Protein AF-A0A7V3RLI1-F1 (afdb_monomer_lite)

Structure (mmCIF, N/CA/C/O backbone):
data_AF-A0A7V3RLI1-F1
#
_entry.id   AF-A0A7V3RLI1-F1
#
loop_
_atom_site.group_PDB
_atom_site.id
_atom_site.type_symbol
_atom_site.label_atom_id
_atom_site.label_alt_id
_atom_site.label_comp_id
_atom_site.label_asym_id
_atom_site.label_entity_id
_atom_site.label_seq_id
_atom_site.pdbx_PDB_ins_code
_atom_site.Cartn_x
_atom_site.Cartn_y
_atom_site.Cartn_z
_atom_site.occupancy
_atom_site.B_iso_or_equiv
_atom_site.auth_seq_id
_atom_site.auth_comp_id
_atom_site.auth_asym_id
_atom_site.auth_atom_id
_atom_site.pdbx_PDB_model_num
ATOM 1 N N . MET A 1 1 ? -23.957 3.566 4.466 1.00 53.97 1 MET A N 1
ATOM 2 C CA . MET A 1 1 ? -22.902 3.024 3.589 1.00 53.97 1 MET A CA 1
ATOM 3 C C . MET A 1 1 ? -21.934 2.337 4.516 1.00 53.97 1 MET A C 1
ATOM 5 O O . MET A 1 1 ? -21.413 3.018 5.389 1.00 53.97 1 MET A O 1
ATOM 9 N N . ASP A 1 2 ? -21.788 1.023 4.391 1.00 80.75 2 ASP A N 1
ATOM 10 C CA . ASP A 1 2 ? -20.859 0.268 5.230 1.00 80.75 2 ASP A CA 1
ATOM 11 C C . ASP A 1 2 ? -19.423 0.532 4.779 1.00 80.75 2 ASP A C 1
ATOM 13 O O . ASP A 1 2 ? -19.153 0.717 3.587 1.00 80.75 2 ASP A O 1
ATOM 17 N N . PHE A 1 3 ? -18.512 0.610 5.744 1.00 84.69 3 PHE A N 1
ATOM 18 C CA . PHE A 1 3 ? -17.098 0.831 5.478 1.00 84.69 3 PHE A CA 1
ATOM 19 C C . PHE A 1 3 ? -16.443 -0.482 5.013 1.00 84.69 3 PHE A C 1
ATOM 21 O O . PHE A 1 3 ? -16.843 -1.553 5.474 1.00 84.69 3 PHE A O 1
ATOM 28 N N . PRO A 1 4 ? -15.459 -0.451 4.094 1.00 89.06 4 PRO A N 1
ATOM 29 C CA . PRO A 1 4 ? -14.807 -1.672 3.631 1.00 89.06 4 PRO A CA 1
ATOM 30 C C . PRO A 1 4 ? -14.028 -2.375 4.751 1.00 89.06 4 PRO A C 1
ATOM 32 O O . PRO A 1 4 ? -13.261 -1.745 5.471 1.00 89.06 4 PRO A O 1
ATOM 35 N N . GLU A 1 5 ? -14.131 -3.704 4.815 1.00 88.12 5 GLU A N 1
ATOM 36 C CA . GLU A 1 5 ? -13.363 -4.538 5.759 1.00 88.12 5 GLU A CA 1
ATOM 37 C C . GLU A 1 5 ? -11.853 -4.560 5.459 1.00 88.12 5 GLU A C 1
ATOM 39 O O . GLU A 1 5 ? -11.025 -4.813 6.339 1.00 88.12 5 GLU A O 1
ATOM 44 N N . LYS A 1 6 ? -11.475 -4.340 4.191 1.00 91.69 6 LYS A N 1
ATOM 45 C CA . LYS A 1 6 ? -10.087 -4.429 3.718 1.00 91.69 6 LYS A CA 1
ATOM 46 C C . LYS A 1 6 ? -9.752 -3.283 2.783 1.00 91.69 6 LYS A C 1
ATOM 48 O O . LYS A 1 6 ? -10.486 -3.019 1.832 1.00 91.69 6 LYS A O 1
ATOM 53 N N . ILE A 1 7 ? -8.598 -2.660 3.000 1.00 92.44 7 ILE A N 1
ATOM 54 C CA . ILE A 1 7 ? -8.117 -1.551 2.173 1.00 92.44 7 ILE A CA 1
ATOM 55 C C . ILE A 1 7 ? -6.731 -1.877 1.628 1.00 92.44 7 ILE A C 1
ATOM 57 O O . ILE A 1 7 ? -5.828 -2.235 2.377 1.00 92.44 7 ILE A O 1
ATOM 61 N N . SER A 1 8 ? -6.547 -1.727 0.314 1.00 91.62 8 SER A N 1
ATOM 62 C CA . SER A 1 8 ? -5.250 -1.890 -0.347 1.00 91.62 8 SER A CA 1
ATOM 63 C C . SER A 1 8 ? -4.768 -0.562 -0.921 1.00 91.62 8 SER A C 1
ATOM 65 O O . SER A 1 8 ? -5.362 -0.035 -1.861 1.00 91.62 8 SER A O 1
ATOM 67 N N . PHE A 1 9 ? -3.652 -0.049 -0.413 1.00 89.81 9 PHE A N 1
ATOM 68 C CA . PHE A 1 9 ? -3.030 1.182 -0.888 1.00 89.81 9 PHE A CA 1
ATOM 69 C C . PHE A 1 9 ? -1.916 0.899 -1.887 1.00 89.81 9 PHE A C 1
ATOM 71 O O . PHE A 1 9 ? -1.019 0.111 -1.609 1.00 89.81 9 PHE A O 1
ATOM 78 N N . THR A 1 10 ? -1.923 1.598 -3.023 1.00 87.25 10 THR A N 1
ATOM 79 C CA . THR A 1 10 ? -0.762 1.673 -3.922 1.00 87.25 10 THR A CA 1
ATOM 80 C C . THR A 1 10 ? 0.033 2.932 -3.593 1.00 87.25 10 THR A C 1
ATOM 82 O O . THR A 1 10 ? -0.344 4.026 -4.005 1.00 87.25 10 THR A O 1
ATOM 85 N N . ILE A 1 11 ? 1.108 2.795 -2.815 1.00 85.19 11 ILE A N 1
ATOM 86 C CA . ILE A 1 11 ? 1.870 3.946 -2.291 1.00 85.19 11 ILE A CA 1
ATOM 87 C C . ILE A 1 11 ? 2.814 4.520 -3.351 1.00 85.19 11 ILE A C 1
ATOM 89 O O . ILE A 1 11 ? 3.043 5.726 -3.432 1.00 85.19 11 ILE A O 1
ATOM 93 N N . THR A 1 12 ? 3.387 3.646 -4.170 1.00 82.38 12 THR A N 1
ATOM 94 C CA . THR A 1 12 ? 4.337 4.009 -5.217 1.00 82.38 12 THR A CA 1
ATOM 95 C C . THR A 1 12 ? 4.177 3.058 -6.387 1.00 82.38 12 THR A C 1
ATOM 97 O O . THR A 1 12 ? 3.886 1.884 -6.192 1.00 82.38 12 THR A O 1
ATOM 100 N N . ASN A 1 13 ? 4.402 3.545 -7.602 1.00 85.62 13 ASN A N 1
ATOM 101 C CA . ASN A 1 13 ? 4.571 2.674 -8.763 1.00 85.62 13 ASN A CA 1
ATOM 102 C C . ASN A 1 13 ? 6.052 2.396 -9.044 1.00 85.62 13 ASN A C 1
ATOM 104 O O . ASN A 1 13 ? 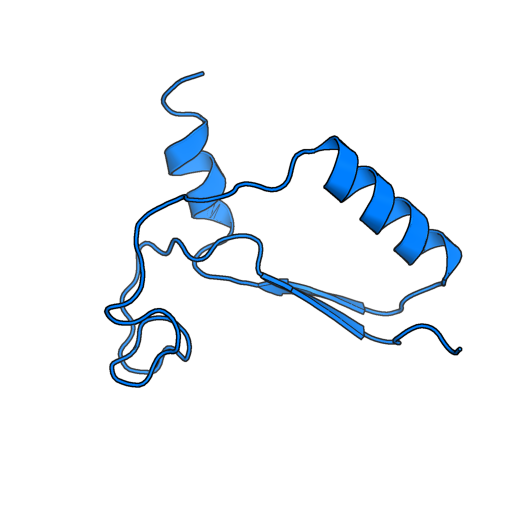6.354 1.594 -9.914 1.00 85.62 13 ASN A O 1
ATOM 108 N N . VAL A 1 14 ? 6.987 3.026 -8.325 1.00 82.56 14 VAL A N 1
ATOM 109 C CA . VAL A 1 14 ? 8.423 2.784 -8.510 1.00 82.56 14 VAL A CA 1
ATOM 110 C C . VAL A 1 14 ? 8.829 1.466 -7.885 1.00 82.56 14 VAL A C 1
ATOM 112 O O . VAL A 1 14 ? 8.497 1.189 -6.740 1.00 82.56 14 VAL A O 1
ATOM 115 N N . CYS A 1 15 ? 9.567 0.683 -8.661 1.00 83.56 15 CYS A N 1
ATOM 116 C CA . CYS A 1 15 ? 10.169 -0.574 -8.259 1.00 83.56 15 CYS A CA 1
ATOM 117 C C . CYS A 1 15 ? 11.563 -0.658 -8.887 1.00 83.56 15 CYS A C 1
ATOM 119 O O . CYS A 1 15 ? 11.754 -0.231 -10.031 1.00 83.56 15 CYS A O 1
ATOM 121 N N . ASN A 1 16 ? 12.528 -1.212 -8.170 1.00 84.12 16 ASN A N 1
ATOM 122 C CA . ASN A 1 16 ? 13.853 -1.578 -8.666 1.00 84.12 16 ASN A CA 1
ATOM 123 C C . ASN A 1 16 ? 13.839 -2.833 -9.554 1.00 84.12 16 ASN A C 1
ATOM 125 O O . ASN A 1 16 ? 14.776 -3.042 -10.322 1.00 84.12 16 ASN A O 1
ATOM 129 N N . LEU A 1 17 ? 12.789 -3.653 -9.481 1.00 84.62 17 LEU A N 1
ATOM 130 C CA . LEU A 1 17 ? 12.645 -4.877 -10.267 1.00 84.62 17 LEU A CA 1
ATOM 131 C C . LEU A 1 17 ? 11.704 -4.687 -11.468 1.00 84.62 17 LEU A C 1
ATOM 133 O O . LEU A 1 17 ? 10.822 -3.825 -11.489 1.00 84.62 17 LEU A O 1
ATOM 137 N N . ARG A 1 18 ? 11.897 -5.513 -12.502 1.00 85.88 18 ARG A N 1
ATOM 138 C CA . ARG A 1 18 ? 11.046 -5.601 -13.705 1.00 85.88 18 ARG A CA 1
ATOM 139 C C . ARG A 1 18 ? 10.658 -7.056 -13.951 1.00 85.88 18 ARG A C 1
ATOM 141 O O . ARG A 1 18 ? 11.016 -7.658 -14.958 1.00 85.88 18 ARG A O 1
ATOM 148 N N . CYS A 1 19 ? 9.997 -7.654 -12.964 1.00 86.94 19 CYS A N 1
ATOM 149 C CA . CYS A 1 19 ? 9.625 -9.063 -13.024 1.00 86.94 19 CYS A CA 1
ATOM 150 C C . CYS A 1 19 ? 8.609 -9.296 -14.151 1.00 86.94 19 CYS A C 1
ATOM 152 O O . CYS A 1 19 ? 7.587 -8.613 -14.201 1.00 86.94 19 CYS A O 1
ATOM 154 N N . LYS A 1 20 ? 8.844 -10.303 -15.004 1.00 87.94 20 LYS A N 1
ATOM 155 C CA . LYS A 1 20 ? 7.938 -10.648 -16.117 1.00 87.94 20 LYS A CA 1
ATOM 156 C C . LYS A 1 20 ? 6.514 -10.961 -15.653 1.00 87.94 20 LYS A C 1
ATOM 158 O O . LYS A 1 20 ? 5.556 -10.548 -16.288 1.00 87.94 20 LYS A O 1
ATOM 163 N N . MET A 1 21 ? 6.395 -11.617 -14.499 1.00 89.56 21 MET A N 1
ATOM 164 C CA . MET A 1 21 ? 5.119 -12.018 -13.892 1.00 89.56 21 MET A CA 1
ATOM 165 C C . MET A 1 21 ? 4.422 -10.872 -13.128 1.00 89.56 21 MET A C 1
ATOM 167 O O . MET A 1 21 ? 3.425 -11.101 -12.448 1.00 89.56 21 MET A O 1
ATOM 171 N N . CYS A 1 22 ? 4.978 -9.654 -13.127 1.00 88.94 22 CYS A N 1
ATOM 172 C CA . CYS A 1 22 ? 4.461 -8.559 -12.312 1.00 88.94 22 CYS A CA 1
ATOM 173 C C . CYS A 1 22 ? 3.199 -7.957 -12.934 1.00 88.94 22 CYS A C 1
ATOM 175 O O . CYS A 1 22 ? 3.244 -7.428 -14.039 1.00 88.94 22 CYS A O 1
ATOM 177 N N . GLY A 1 23 ? 2.104 -7.904 -12.174 1.00 86.38 23 GLY A N 1
ATOM 178 C CA . GLY A 1 23 ? 0.876 -7.235 -12.617 1.00 86.38 23 GLY A CA 1
ATOM 179 C C . GLY A 1 23 ? 1.013 -5.719 -12.833 1.00 86.38 23 GLY A C 1
ATOM 180 O O . GLY A 1 23 ? 0.137 -5.114 -13.439 1.00 86.38 23 GLY A O 1
ATOM 181 N N . GLN A 1 24 ? 2.097 -5.089 -12.363 1.00 87.31 24 GLN A N 1
ATOM 182 C CA . GLN A 1 24 ? 2.374 -3.665 -12.596 1.00 87.31 24 GLN A CA 1
ATOM 183 C C . GLN A 1 24 ? 3.334 -3.452 -13.768 1.00 87.31 24 GLN A C 1
ATOM 185 O O . GLN A 1 24 ? 3.020 -2.716 -14.699 1.00 87.31 24 GLN A O 1
ATOM 190 N N . TRP A 1 25 ? 4.503 -4.093 -13.697 1.00 86.56 25 TRP A N 1
ATOM 191 C CA . TRP A 1 25 ? 5.657 -3.843 -14.565 1.00 86.56 25 TRP A CA 1
ATOM 192 C C . TRP A 1 25 ? 5.944 -4.953 -15.577 1.00 86.56 25 TRP A C 1
ATOM 194 O O . TRP A 1 25 ? 6.845 -4.785 -16.397 1.00 86.56 25 TRP A O 1
ATOM 204 N N . GLY A 1 26 ? 5.240 -6.083 -15.494 1.00 86.88 26 GLY A N 1
ATOM 205 C CA . GLY A 1 26 ? 5.327 -7.155 -16.481 1.00 86.88 26 GLY A CA 1
ATOM 206 C C . GLY A 1 26 ? 4.822 -6.692 -17.845 1.00 86.88 26 GLY A C 1
ATOM 207 O O . GLY A 1 26 ? 4.309 -5.585 -17.982 1.00 86.88 26 GLY A O 1
ATOM 208 N N . GLU A 1 27 ? 4.958 -7.540 -18.860 1.00 85.69 27 GLU A N 1
ATOM 209 C CA . GLU A 1 27 ? 4.626 -7.188 -20.252 1.00 85.69 27 GLU A CA 1
ATOM 210 C C . GLU A 1 27 ? 3.153 -6.764 -20.413 1.00 85.69 27 GLU A C 1
ATOM 212 O O . GLU A 1 27 ? 2.857 -5.810 -21.128 1.00 85.69 27 GLU A O 1
ATOM 217 N N . GLU A 1 28 ? 2.251 -7.396 -19.658 1.00 86.25 28 GLU A N 1
ATOM 218 C CA . GLU A 1 28 ? 0.818 -7.065 -19.592 1.00 86.25 28 GLU A CA 1
ATOM 219 C C . GLU A 1 28 ? 0.458 -6.177 -18.383 1.00 86.25 28 GLU A C 1
ATOM 221 O O . GLU A 1 28 ? -0.711 -5.980 -18.050 1.00 86.25 28 GLU A O 1
ATOM 226 N N . GLY A 1 29 ? 1.463 -5.655 -17.678 1.00 85.69 29 GLY A N 1
ATOM 227 C CA . GLY A 1 29 ? 1.273 -4.895 -16.452 1.00 85.69 29 GLY A CA 1
ATOM 228 C C . GLY A 1 29 ? 0.653 -3.517 -16.696 1.00 85.69 29 GLY A C 1
ATOM 229 O O . GLY A 1 29 ? 0.962 -2.829 -17.668 1.00 85.69 29 GLY A O 1
ATOM 230 N N . TYR A 1 30 ? -0.195 -3.048 -15.777 1.00 85.94 30 TYR A N 1
ATOM 231 C CA . TYR A 1 30 ? -0.944 -1.796 -15.975 1.00 85.94 30 TYR A CA 1
ATOM 232 C C . TYR A 1 30 ? -0.078 -0.520 -15.960 1.00 85.94 30 TYR A C 1
ATOM 234 O O . TYR A 1 30 ? -0.538 0.542 -16.389 1.00 85.94 30 TYR A O 1
ATOM 242 N N . VAL A 1 31 ? 1.166 -0.606 -15.474 1.00 85.06 31 VAL A N 1
ATOM 243 C CA . VAL A 1 31 ? 2.153 0.489 -15.458 1.00 85.06 31 VAL A CA 1
ATOM 244 C C . VAL A 1 31 ? 3.106 0.408 -16.662 1.00 85.06 31 VAL A C 1
ATOM 246 O O . VAL A 1 31 ? 3.746 1.408 -17.009 1.00 85.06 31 VAL A O 1
ATOM 249 N N . ALA A 1 32 ? 3.185 -0.743 -17.337 1.00 82.88 32 ALA A N 1
ATOM 250 C CA . ALA A 1 32 ? 4.092 -0.970 -18.456 1.00 82.88 32 ALA A CA 1
ATOM 251 C C . ALA A 1 32 ? 3.843 0.030 -19.599 1.00 82.88 32 ALA A C 1
ATOM 253 O O . ALA A 1 32 ? 2.709 0.280 -20.005 1.00 82.88 32 ALA A O 1
ATOM 254 N N . GLY A 1 33 ? 4.913 0.679 -20.072 1.00 75.88 33 GLY A N 1
ATOM 255 C CA . GLY A 1 33 ? 4.862 1.689 -21.142 1.00 75.88 33 GLY A CA 1
ATOM 256 C C . GLY A 1 33 ? 4.145 3.004 -20.794 1.00 75.88 33 GLY A C 1
ATOM 257 O O . GLY A 1 33 ? 4.188 3.944 -21.582 1.00 75.88 33 GLY A O 1
ATOM 258 N N . LYS A 1 34 ? 3.509 3.104 -19.618 1.00 78.19 34 LYS A N 1
ATOM 259 C CA . LYS A 1 34 ? 2.705 4.264 -19.188 1.00 78.19 34 LYS A CA 1
ATOM 260 C C . LYS A 1 34 ? 3.333 5.044 -18.036 1.00 78.19 34 LYS A C 1
ATOM 262 O O . LYS A 1 34 ? 2.839 6.110 -17.673 1.00 78.19 34 LYS A O 1
ATOM 267 N N . PHE A 1 35 ? 4.410 4.533 -17.443 1.00 74.25 35 PHE A N 1
ATOM 268 C CA . PHE A 1 35 ? 5.080 5.202 -16.337 1.00 74.25 35 PHE A CA 1
ATOM 269 C C . PHE A 1 35 ? 5.796 6.475 -16.798 1.00 74.25 35 PHE A C 1
ATOM 271 O O . PHE A 1 35 ? 6.807 6.419 -17.489 1.00 74.25 35 PHE A O 1
ATOM 278 N N . GLN A 1 36 ? 5.293 7.631 -16.366 1.00 68.56 36 GLN A N 1
ATOM 279 C CA . GLN A 1 36 ? 5.858 8.947 -16.690 1.00 68.56 36 GLN A CA 1
ATOM 280 C C . GLN A 1 36 ? 6.609 9.577 -15.499 1.00 68.56 36 GLN A C 1
ATOM 282 O O . GLN A 1 36 ? 6.687 10.800 -15.396 1.00 68.56 36 GLN A O 1
ATOM 287 N N . GLY A 1 37 ? 7.130 8.759 -14.575 1.00 65.19 37 GLY A N 1
ATOM 288 C CA . GLY A 1 37 ? 7.832 9.224 -13.373 1.00 65.19 37 GLY A CA 1
ATOM 289 C C . GLY A 1 37 ? 6.925 9.469 -12.159 1.00 65.19 37 GLY A C 1
ATOM 290 O O . GLY A 1 37 ? 5.743 9.119 -12.148 1.00 65.19 37 GLY A O 1
ATOM 291 N N . HIS A 1 38 ? 7.491 10.075 -11.109 1.00 62.44 38 HIS A N 1
ATOM 292 C CA . HIS A 1 38 ? 6.800 10.408 -9.854 1.00 62.44 38 HIS A CA 1
ATOM 293 C C . HIS A 1 38 ? 5.854 11.601 -10.028 1.00 62.44 38 HIS A C 1
ATOM 295 O O . HIS A 1 38 ? 6.125 12.692 -9.534 1.00 62.44 38 HIS A O 1
ATOM 301 N N . LYS A 1 39 ? 4.747 11.425 -10.753 1.00 58.34 39 LYS A N 1
ATOM 302 C CA . LYS A 1 39 ? 3.888 12.570 -11.070 1.00 58.34 39 LYS A CA 1
ATOM 303 C C . LYS A 1 39 ? 3.108 13.113 -9.878 1.00 58.34 39 LYS A C 1
ATOM 305 O O . LYS A 1 39 ? 2.899 14.318 -9.840 1.00 58.34 39 LYS A O 1
ATOM 310 N N . GLN A 1 40 ? 2.741 12.290 -8.892 1.00 62.91 40 GLN A N 1
ATOM 311 C CA . GLN A 1 40 ? 2.114 12.778 -7.660 1.00 62.91 40 GLN A CA 1
ATOM 312 C C . GLN A 1 40 ? 2.450 11.896 -6.457 1.00 62.91 40 GLN A C 1
ATOM 314 O O . GLN A 1 40 ? 2.161 10.703 -6.443 1.00 62.91 40 GLN A O 1
ATOM 319 N N . LYS A 1 41 ? 3.058 12.507 -5.435 1.00 72.62 41 LYS A N 1
ATOM 320 C CA . LYS A 1 41 ? 3.177 11.937 -4.090 1.00 72.62 41 LYS A CA 1
ATOM 321 C C . LYS A 1 41 ? 2.040 12.511 -3.253 1.00 72.62 41 LYS A C 1
ATOM 323 O O . LYS A 1 41 ? 1.853 13.728 -3.228 1.00 72.62 41 LYS A O 1
ATOM 328 N N . MET A 1 42 ? 1.276 11.654 -2.582 1.00 82.81 42 MET A N 1
ATOM 329 C CA . MET A 1 42 ? 0.268 12.126 -1.638 1.00 82.81 42 MET A CA 1
ATOM 330 C C . MET A 1 42 ? 0.964 12.812 -0.456 1.00 82.81 42 MET A C 1
ATOM 332 O O . MET A 1 42 ? 1.936 12.283 0.086 1.00 82.81 42 MET A O 1
ATOM 336 N N . LYS A 1 43 ? 0.487 14.004 -0.078 1.00 87.31 43 LYS A N 1
ATOM 337 C CA 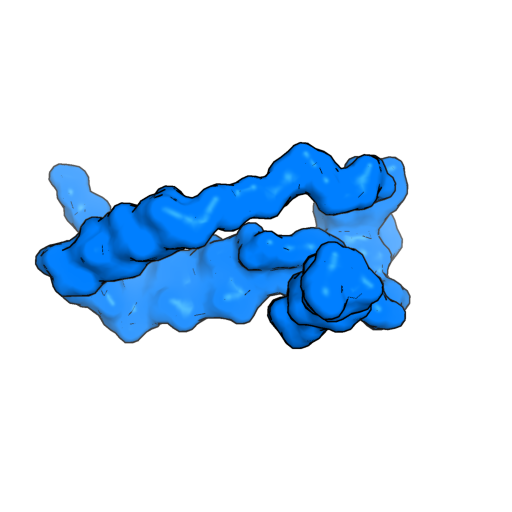. LYS A 1 43 ? 1.010 14.746 1.076 1.00 87.31 43 LYS A CA 1
ATOM 338 C C . LYS A 1 43 ? 0.824 13.935 2.359 1.00 87.31 43 LYS A C 1
ATOM 340 O O . LYS A 1 43 ? -0.165 13.217 2.501 1.00 87.31 43 LYS A O 1
ATOM 345 N N . LEU A 1 44 ? 1.737 14.108 3.314 1.00 86.62 44 LEU A N 1
ATOM 346 C CA . LEU A 1 44 ? 1.675 13.433 4.615 1.00 86.62 44 LEU A CA 1
ATOM 347 C C . LEU A 1 44 ? 0.365 13.726 5.364 1.00 86.62 44 LEU A C 1
ATOM 349 O O . LEU A 1 44 ? -0.201 12.832 5.980 1.00 86.62 44 LEU A O 1
ATOM 353 N N . GLU A 1 45 ? -0.141 14.954 5.273 1.00 91.31 45 GLU A N 1
ATOM 354 C CA . GLU A 1 45 ? -1.417 15.368 5.877 1.00 91.31 45 GLU A CA 1
ATOM 355 C C . GLU A 1 45 ? -2.596 14.518 5.384 1.00 91.31 45 GLU A C 1
ATOM 357 O O . GLU A 1 45 ? -3.430 14.090 6.175 1.00 91.31 45 GLU A O 1
ATOM 362 N N . ASN A 1 46 ? -2.624 14.198 4.088 1.00 91.56 46 ASN A N 1
ATOM 363 C CA . ASN A 1 46 ? -3.676 13.363 3.513 1.00 91.56 46 ASN A CA 1
ATOM 364 C C . ASN A 1 46 ? -3.561 11.909 3.982 1.00 91.56 46 ASN A C 1
ATOM 366 O O . ASN A 1 46 ? -4.581 11.274 4.224 1.00 91.56 46 ASN A O 1
ATOM 370 N N . TRP A 1 47 ? -2.337 11.390 4.138 1.00 90.88 47 TRP A N 1
ATOM 371 C CA . TRP A 1 47 ? -2.125 10.068 4.731 1.00 90.88 47 TRP A CA 1
ATOM 372 C C . TRP A 1 47 ? -2.626 10.008 6.172 1.00 90.88 47 TRP A C 1
ATOM 374 O O . TRP A 1 47 ? -3.298 9.046 6.521 1.00 90.88 47 TRP A O 1
ATOM 384 N N . LYS A 1 48 ? -2.343 11.037 6.983 1.00 92.69 48 LYS A N 1
ATOM 385 C CA . LYS A 1 48 ? -2.832 11.121 8.367 1.00 92.69 48 LYS A CA 1
ATOM 386 C C . LYS A 1 48 ? -4.358 11.084 8.415 1.00 92.69 48 LYS A C 1
ATOM 388 O O . LYS A 1 48 ? -4.903 10.200 9.058 1.00 92.69 48 LYS A O 1
ATOM 393 N N . ARG A 1 49 ? -5.025 11.926 7.615 1.00 94.50 49 ARG A N 1
ATOM 394 C CA . ARG A 1 49 ? -6.493 11.938 7.524 1.00 94.50 49 ARG A CA 1
ATOM 395 C C . ARG A 1 49 ? -7.074 10.568 7.158 1.00 94.50 49 ARG A C 1
ATOM 397 O O . ARG A 1 49 ? -8.048 10.142 7.760 1.00 94.50 49 ARG A O 1
ATOM 404 N N . LEU A 1 50 ? -6.479 9.869 6.187 1.00 91.38 50 LEU A N 1
ATOM 405 C CA . LEU A 1 50 ? -6.940 8.530 5.804 1.00 91.38 50 LEU A CA 1
ATOM 406 C C . LEU A 1 50 ? -6.753 7.512 6.930 1.00 91.38 50 LEU A C 1
ATOM 408 O O . LEU A 1 50 ? -7.617 6.670 7.130 1.00 91.38 50 LEU A O 1
ATOM 412 N N . VAL A 1 51 ? -5.637 7.573 7.658 1.00 90.81 51 VAL A N 1
ATOM 413 C CA . VAL A 1 51 ? -5.401 6.691 8.809 1.00 90.81 51 VAL A CA 1
ATOM 414 C C . VAL A 1 51 ? -6.427 6.953 9.911 1.00 90.81 51 VAL A C 1
ATOM 416 O O . VAL A 1 51 ? -6.960 5.990 10.458 1.00 90.81 51 VAL A O 1
ATOM 419 N N . ASP A 1 52 ? -6.747 8.220 10.182 1.00 93.3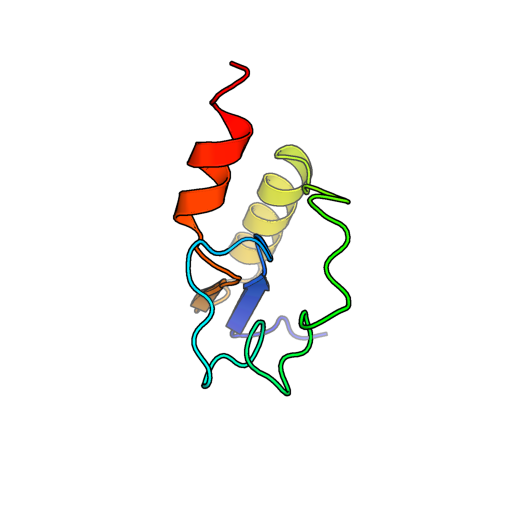1 52 ASP A N 1
ATOM 420 C CA . ASP A 1 52 ? -7.754 8.601 11.176 1.00 93.31 52 ASP A CA 1
ATOM 421 C C . ASP A 1 52 ? -9.146 8.062 10.786 1.00 93.31 52 ASP A C 1
ATOM 423 O O . ASP A 1 52 ? -9.786 7.372 11.578 1.00 93.31 52 ASP A O 1
ATOM 427 N N . GLU A 1 53 ? -9.568 8.249 9.528 1.00 91.94 53 GLU A N 1
ATOM 428 C CA . GLU A 1 53 ? -10.842 7.717 9.010 1.00 91.94 53 GLU A CA 1
ATOM 429 C C . GLU A 1 53 ? -10.923 6.184 9.104 1.00 91.94 53 GLU A C 1
ATOM 431 O O . GLU A 1 53 ? -11.959 5.616 9.451 1.00 91.94 53 GLU A O 1
ATOM 436 N N . ILE A 1 54 ? -9.825 5.490 8.811 1.00 91.25 54 ILE A N 1
ATOM 437 C CA . ILE A 1 54 ? -9.754 4.025 8.870 1.00 91.25 54 ILE A CA 1
ATOM 438 C C . ILE A 1 54 ? -9.839 3.521 10.312 1.00 91.25 54 ILE A C 1
ATOM 440 O O . ILE A 1 54 ? -10.504 2.515 10.572 1.00 91.25 54 ILE A O 1
ATOM 444 N N . ALA A 1 55 ? -9.184 4.217 11.242 1.00 88.94 55 ALA A N 1
ATOM 445 C CA . ALA A 1 55 ? -9.207 3.884 12.659 1.00 88.94 55 ALA A CA 1
ATOM 446 C C . ALA A 1 55 ? -10.613 4.053 13.256 1.00 88.94 55 ALA A C 1
ATOM 448 O O . ALA A 1 55 ? -11.072 3.180 13.995 1.00 88.94 55 ALA A O 1
ATOM 449 N N . GLU A 1 56 ? -11.324 5.124 12.892 1.00 92.44 56 GLU A N 1
ATOM 450 C CA . GLU A 1 56 ? -12.704 5.372 13.331 1.00 92.44 56 GLU A CA 1
ATOM 451 C C . GLU A 1 56 ? -13.673 4.279 12.862 1.00 92.44 56 GLU A C 1
ATOM 453 O O . GLU A 1 56 ? -14.570 3.872 13.604 1.00 92.44 56 GLU A O 1
ATOM 458 N N . ASN A 1 57 ? -13.460 3.762 11.651 1.00 89.94 57 ASN A N 1
ATOM 459 C CA . ASN A 1 57 ? -14.337 2.772 11.030 1.00 89.94 57 ASN A CA 1
ATOM 460 C C . ASN A 1 57 ? -13.918 1.312 11.281 1.00 89.94 57 ASN A C 1
ATOM 462 O O . ASN A 1 57 ? -14.541 0.405 10.732 1.00 89.94 57 ASN A O 1
ATOM 466 N N . LYS A 1 58 ? -12.906 1.070 12.129 1.00 84.69 58 LYS A N 1
ATOM 467 C CA . LYS A 1 58 ? -12.461 -0.271 12.563 1.00 84.69 58 LYS A CA 1
ATOM 468 C C . LYS A 1 58 ? -12.185 -1.240 11.407 1.00 84.69 58 LYS A C 1
ATOM 470 O O . LYS A 1 58 ? -12.617 -2.387 11.433 1.00 84.69 58 LYS A O 1
ATOM 475 N N . VAL A 1 59 ? -11.458 -0.785 10.392 1.00 87.44 59 VAL A N 1
ATOM 476 C CA . VAL A 1 59 ? -11.021 -1.670 9.302 1.00 87.44 59 VAL A CA 1
ATOM 477 C C . VAL A 1 59 ? -10.068 -2.733 9.831 1.00 87.44 59 VAL A C 1
ATOM 479 O O . VAL A 1 59 ? -9.048 -2.411 10.439 1.00 87.44 59 VAL A O 1
ATOM 482 N N . ASP A 1 60 ? -10.355 -3.992 9.520 1.00 84.19 60 ASP A N 1
ATOM 483 C CA . ASP A 1 60 ? -9.597 -5.129 10.043 1.00 84.19 60 ASP A CA 1
ATOM 484 C C . ASP A 1 60 ? -8.251 -5.342 9.346 1.00 84.19 60 ASP A C 1
ATOM 486 O O . ASP A 1 60 ? -7.325 -5.910 9.928 1.00 84.19 60 ASP A O 1
ATOM 490 N N . SER A 1 61 ? -8.113 -4.928 8.081 1.00 88.75 61 SER A N 1
ATOM 491 C CA . SER A 1 61 ? -6.858 -5.130 7.354 1.00 88.75 61 SER A CA 1
ATOM 492 C C . SER A 1 61 ? -6.508 -4.023 6.369 1.00 88.75 61 SER A C 1
ATOM 494 O O . SER A 1 61 ? -7.305 -3.600 5.528 1.00 88.75 61 SER A O 1
ATOM 496 N N . ILE A 1 62 ? -5.245 -3.607 6.441 1.00 91.38 62 ILE A N 1
ATOM 497 C CA . ILE A 1 62 ? -4.638 -2.643 5.531 1.00 91.38 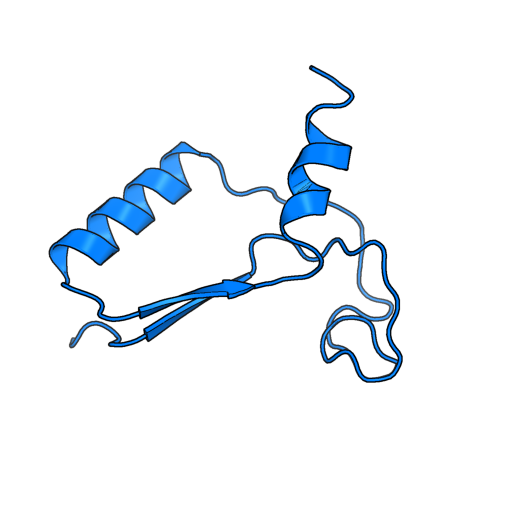62 ILE A CA 1
ATOM 498 C C . ILE A 1 62 ? -3.474 -3.326 4.827 1.00 91.38 62 ILE A C 1
ATOM 500 O O . ILE A 1 62 ? -2.581 -3.893 5.456 1.00 91.38 62 ILE A O 1
ATOM 504 N N . LEU A 1 63 ? -3.476 -3.247 3.505 1.00 89.94 63 LEU A N 1
ATOM 505 C CA . LEU A 1 63 ? -2.465 -3.824 2.646 1.00 89.94 63 LEU A CA 1
ATOM 506 C C . LEU A 1 63 ? -1.723 -2.699 1.917 1.00 89.94 63 LEU A C 1
ATOM 508 O O . LEU A 1 63 ? -2.279 -2.016 1.062 1.00 89.94 63 LEU A O 1
ATOM 512 N N . LEU A 1 64 ? -0.448 -2.511 2.245 1.00 88.62 64 LEU A N 1
ATOM 513 C CA . LEU A 1 64 ? 0.417 -1.545 1.571 1.00 88.62 64 LEU A CA 1
ATOM 514 C C . LEU A 1 64 ? 1.130 -2.229 0.404 1.00 88.62 64 LEU A C 1
ATOM 516 O O . LEU A 1 64 ? 1.841 -3.217 0.578 1.00 88.62 64 LEU A O 1
ATOM 520 N N . ARG A 1 65 ? 0.877 -1.738 -0.807 1.00 86.88 65 ARG A N 1
ATOM 521 C CA . ARG A 1 65 ? 1.310 -2.325 -2.080 1.00 86.88 65 ARG A CA 1
ATOM 522 C C . ARG A 1 65 ? 1.799 -1.223 -3.006 1.00 86.88 65 ARG A C 1
ATOM 524 O O . ARG A 1 65 ? 1.809 -0.035 -2.676 1.00 86.88 65 ARG A O 1
ATOM 531 N N . GLY A 1 66 ? 2.209 -1.630 -4.193 1.00 84.88 66 GLY A N 1
ATOM 532 C CA . GLY A 1 66 ? 2.813 -0.756 -5.172 1.00 84.88 66 GLY A CA 1
ATOM 533 C C . GLY A 1 66 ? 3.951 -1.478 -5.857 1.00 84.88 66 GLY A C 1
ATOM 534 O O . GLY A 1 66 ? 3.931 -2.705 -5.934 1.00 84.88 66 GLY A O 1
ATOM 535 N N . GLY A 1 67 ? 4.913 -0.698 -6.333 1.00 81.88 67 GLY A N 1
ATOM 536 C CA . GLY A 1 67 ? 6.218 -1.203 -6.707 1.00 81.88 67 GLY A CA 1
ATOM 537 C C . GLY A 1 67 ? 6.963 -1.695 -5.467 1.00 81.88 67 GLY A C 1
ATOM 538 O O . GLY A 1 67 ? 6.452 -2.520 -4.720 1.00 81.88 67 GLY A O 1
ATOM 539 N N . GLU A 1 68 ? 8.151 -1.168 -5.208 1.00 79.25 68 GLU A N 1
ATOM 540 C CA . GLU A 1 68 ? 8.908 -1.512 -4.006 1.00 79.25 68 GLU A CA 1
ATOM 541 C C . GLU A 1 68 ? 8.663 -0.438 -2.930 1.00 79.25 68 GLU A C 1
ATOM 543 O O . GLU A 1 68 ? 9.102 0.704 -3.109 1.00 79.25 68 GLU A O 1
ATOM 548 N N . PRO A 1 69 ? 7.959 -0.735 -1.817 1.00 71.25 69 PRO A N 1
ATOM 549 C CA . PRO A 1 69 ? 7.633 0.272 -0.804 1.00 71.25 69 PRO A CA 1
ATOM 550 C C . PRO A 1 69 ? 8.867 0.987 -0.242 1.00 71.25 69 PRO A C 1
ATOM 55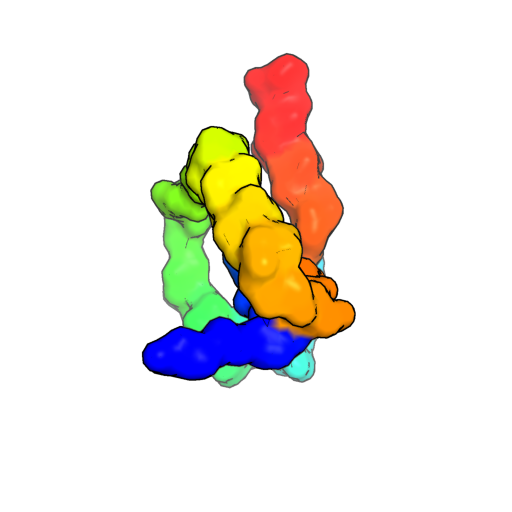2 O O . PRO A 1 69 ? 8.807 2.183 0.033 1.00 71.25 69 PRO A O 1
ATOM 555 N N . TYR A 1 70 ? 10.001 0.292 -0.133 1.00 66.69 70 TYR A N 1
ATOM 556 C CA . TYR A 1 70 ? 11.257 0.861 0.363 1.00 66.69 70 TYR A CA 1
ATOM 557 C C . TYR A 1 70 ? 11.959 1.793 -0.634 1.00 66.69 70 TYR A C 1
ATOM 559 O O . TYR A 1 70 ? 12.699 2.691 -0.222 1.00 66.69 70 TYR A O 1
ATOM 567 N N . ASP A 1 71 ? 11.695 1.659 -1.936 1.00 64.75 71 ASP A N 1
ATOM 568 C CA . ASP A 1 71 ? 12.305 2.527 -2.948 1.00 64.75 71 ASP A CA 1
ATOM 569 C C . ASP A 1 71 ? 11.768 3.962 -2.895 1.00 64.75 71 ASP A C 1
ATOM 571 O O . ASP A 1 71 ? 12.396 4.864 -3.455 1.00 64.75 71 ASP A O 1
ATOM 575 N N . ILE A 1 72 ? 10.656 4.214 -2.188 1.00 60.72 72 ILE A N 1
ATOM 576 C CA . ILE A 1 72 ? 10.159 5.579 -1.996 1.00 60.72 72 ILE A CA 1
ATOM 577 C C . ILE A 1 72 ? 11.218 6.455 -1.317 1.00 60.72 72 ILE A C 1
ATOM 579 O O . ILE A 1 72 ? 11.498 7.540 -1.817 1.00 60.72 72 ILE A O 1
ATOM 583 N N . CYS A 1 73 ? 11.875 5.938 -0.269 1.00 51.81 73 CYS A N 1
ATOM 584 C CA . CYS A 1 73 ? 12.888 6.648 0.515 1.00 51.81 73 CYS A CA 1
ATOM 585 C C . CYS A 1 73 ? 14.196 6.816 -0.266 1.00 51.81 73 CYS A C 1
ATOM 587 O O . CYS A 1 73 ? 14.817 7.877 -0.234 1.00 51.81 73 CYS A O 1
ATOM 589 N N . ARG A 1 74 ? 14.591 5.783 -1.023 1.00 52.31 74 ARG A N 1
ATOM 590 C CA . ARG A 1 74 ? 15.837 5.779 -1.805 1.00 52.31 74 ARG A CA 1
ATOM 591 C C . ARG A 1 74 ? 15.881 6.889 -2.857 1.00 52.31 74 ARG A C 1
ATOM 593 O O . ARG A 1 74 ? 16.960 7.378 -3.183 1.00 52.31 74 ARG A O 1
ATOM 600 N N . TRP A 1 75 ? 14.717 7.288 -3.363 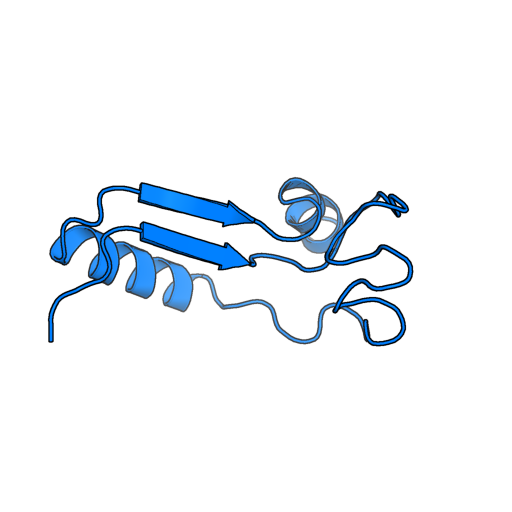1.00 48.28 75 TRP A N 1
ATOM 601 C CA . TRP A 1 75 ? 14.578 8.369 -4.336 1.00 48.28 75 TRP A CA 1
ATOM 602 C C . TRP A 1 75 ? 14.170 9.712 -3.719 1.00 48.28 75 TRP A C 1
ATOM 604 O O . TRP A 1 75 ? 14.451 10.739 -4.321 1.00 48.28 75 TRP A O 1
ATOM 614 N N . THR A 1 76 ? 13.509 9.747 -2.554 1.00 49.75 76 THR A N 1
ATOM 615 C CA . THR A 1 76 ? 13.086 11.010 -1.911 1.00 49.75 76 THR A CA 1
ATOM 616 C C . THR A 1 76 ? 14.117 11.610 -0.969 1.00 49.75 76 THR A C 1
ATOM 618 O O . THR A 1 76 ? 14.192 12.826 -0.876 1.00 49.75 76 THR A O 1
ATOM 621 N N . CYS A 1 77 ? 14.878 10.788 -0.245 1.00 48.34 77 CYS A N 1
ATOM 622 C CA . CYS A 1 77 ? 15.796 11.262 0.797 1.00 48.34 77 CYS A CA 1
ATOM 623 C C . CYS A 1 77 ? 17.200 11.555 0.272 1.00 48.34 77 CYS A C 1
ATOM 625 O O . CYS A 1 77 ? 18.079 11.901 1.047 1.00 48.34 77 CYS A O 1
ATOM 627 N N . ARG A 1 78 ? 17.434 11.395 -1.035 1.00 45.69 78 ARG A N 1
ATOM 628 C CA . ARG A 1 78 ? 18.716 11.755 -1.649 1.00 45.69 78 ARG A CA 1
ATOM 629 C C . ARG A 1 78 ? 18.883 13.269 -1.825 1.00 45.69 78 ARG A C 1
ATOM 631 O O . ARG A 1 78 ? 20.009 13.720 -1.986 1.00 45.69 78 ARG A O 1
ATOM 638 N N . ASP A 1 79 ? 17.776 14.007 -1.742 1.00 45.81 79 ASP A N 1
ATOM 639 C CA . ASP A 1 79 ? 17.708 15.468 -1.841 1.00 45.81 79 ASP A CA 1
ATOM 640 C C . ASP A 1 79 ? 17.336 16.123 -0.488 1.00 45.81 79 ASP A C 1
ATOM 642 O O . ASP A 1 79 ? 16.793 17.227 -0.464 1.00 45.81 79 ASP A O 1
ATOM 646 N N . SER A 1 80 ? 17.551 15.427 0.639 1.00 42.81 80 SER A N 1
ATOM 647 C CA . SER A 1 80 ? 17.317 15.926 2.009 1.00 42.81 80 SER A CA 1
ATOM 648 C C . SER A 1 80 ? 18.614 15.998 2.801 1.00 42.81 80 SER A C 1
ATOM 650 O O . SER A 1 80 ? 19.406 15.037 2.690 1.00 42.81 80 SER A O 1
#

Sequence (80 aa):
MDFPEKISFTITNVCNLRCKMCGQWGEEGYVAGKFQGHKQKMKLENWKRLVDEIAENKVDSILLRGGEPYDICRWTCRDS

Foldseek 3Di:
DADDLEEEDAQEQDAPDQDCPDLQRHPVHPPHPPDPDCPDHDDPVVVVVVVVVCVVNVRNYYHYDHHDPVVVCVVPVVVD

Secondary structure (DSSP, 8-state):
-PPPSEEEEEEE---S---TT-TTTSTT-TTTTT--S---PPPHHHHHHHHHHHHHTT-SEEEEEES-TTHHHHHHGGG-

Radius of gyration: 14.9 Å; chains: 1; bounding box: 42×28×34 Å

pLDDT: mean 79.97, std 13.81, range [42.81, 94.5]